Protein AF-A0A2A5EQX0-F1 (afdb_monomer_lite)

pLDDT: mean 88.26, std 11.93, range [42.75, 98.5]

Sequence (62 aa):
MLSLLTLSFEETDAPSGTLVLTFSGDGEIRVDVEALDVHLSDMGGRWETPNRPTHDTESSDQ

Radius of gyration: 20.5 Å; chains: 1; bounding box: 35×55×38 Å

Secondary structure (DSSP, 8-state):
---EEEEEEEE-STT-EEEEEEETTS-EEEEEESS--------SPP---S-PPPP-------

Foldseek 3Di:
DWAWDDWDWAPDPPPWTWIWTATPVRDIDIDTDPHDDDDDDDPDDDDDDPDDDDDPPPPPDD

Structure (mmCIF, N/CA/C/O backbone):
data_AF-A0A2A5EQX0-F1
#
_entry.id   AF-A0A2A5EQX0-F1
#
loop_
_atom_site.group_PDB
_atom_site.id
_atom_site.type_symbol
_atom_site.label_atom_id
_atom_site.label_alt_id
_atom_site.label_comp_id
_atom_site.label_asym_id
_atom_site.label_entity_id
_atom_site.label_seq_id
_atom_site.pdbx_PDB_ins_code
_atom_site.Cartn_x
_atom_site.Cartn_y
_atom_site.Cartn_z
_atom_site.occupancy
_atom_site.B_iso_or_equiv
_atom_site.auth_seq_id
_atom_site.auth_comp_id
_atom_site.auth_asym_id
_atom_site.auth_atom_id
_atom_site.pdbx_PDB_model_num
ATOM 1 N N . MET A 1 1 ? 4.807 -13.053 -14.475 1.00 68.75 1 MET A N 1
ATOM 2 C CA . MET A 1 1 ? 5.675 -12.260 -13.580 1.00 68.75 1 MET A CA 1
ATOM 3 C C . MET A 1 1 ? 4.760 -11.424 -12.705 1.00 68.75 1 MET A C 1
ATOM 5 O O . MET A 1 1 ? 3.837 -10.839 -13.254 1.00 68.75 1 MET A O 1
ATOM 9 N N . LEU A 1 2 ? 4.935 -11.445 -11.384 1.00 76.06 2 LEU A N 1
ATOM 10 C CA . LEU A 1 2 ? 4.117 -10.666 -10.451 1.00 76.06 2 LEU A CA 1
ATOM 11 C C . LEU A 1 2 ? 4.825 -9.327 -10.213 1.00 76.06 2 LEU A C 1
ATOM 13 O O . LEU A 1 2 ? 5.956 -9.327 -9.735 1.00 76.06 2 LEU A O 1
ATOM 17 N N . SER A 1 3 ? 4.195 -8.216 -10.590 1.00 91.31 3 SER A N 1
ATOM 18 C CA . SER A 1 3 ? 4.732 -6.870 -10.369 1.00 91.31 3 SER A CA 1
ATOM 19 C C . SER A 1 3 ? 3.747 -6.083 -9.524 1.00 91.31 3 SER A C 1
ATOM 21 O O . SER A 1 3 ? 2.630 -5.828 -9.972 1.00 91.31 3 SER A O 1
ATOM 23 N N . LEU A 1 4 ? 4.151 -5.737 -8.303 1.00 93.00 4 LEU A N 1
ATOM 24 C CA . LEU A 1 4 ? 3.382 -4.869 -7.416 1.00 93.00 4 LEU A CA 1
ATOM 25 C C . LEU A 1 4 ? 3.448 -3.437 -7.956 1.00 93.00 4 LEU A C 1
ATOM 27 O O . LEU A 1 4 ? 4.537 -2.931 -8.223 1.00 93.00 4 LEU A O 1
ATOM 31 N N . LEU A 1 5 ? 2.291 -2.812 -8.147 1.00 94.44 5 LEU A N 1
ATOM 32 C CA . LEU A 1 5 ? 2.174 -1.456 -8.679 1.00 94.44 5 LEU A CA 1
ATOM 33 C C . LEU A 1 5 ? 1.885 -0.432 -7.591 1.00 94.44 5 LEU A C 1
ATOM 35 O O . LEU A 1 5 ? 2.435 0.665 -7.626 1.00 94.44 5 LEU A O 1
ATOM 39 N N . THR A 1 6 ? 1.008 -0.773 -6.648 1.00 94.94 6 THR A N 1
ATOM 40 C CA . THR A 1 6 ? 0.612 0.147 -5.584 1.00 94.94 6 THR A CA 1
ATOM 41 C C . THR A 1 6 ? 0.253 -0.585 -4.296 1.00 94.94 6 THR A C 1
ATOM 43 O O . THR A 1 6 ? -0.108 -1.766 -4.306 1.00 94.94 6 THR A O 1
ATOM 46 N N . LEU A 1 7 ? 0.382 0.158 -3.200 1.00 94.75 7 LEU A N 1
ATOM 47 C CA . LEU A 1 7 ? -0.054 -0.178 -1.854 1.00 94.75 7 LEU A CA 1
ATOM 48 C C . LEU A 1 7 ? -1.038 0.905 -1.407 1.00 94.75 7 LEU A C 1
ATOM 50 O O . LEU A 1 7 ? -0.754 2.094 -1.553 1.00 94.75 7 LEU A O 1
ATOM 54 N N . SER A 1 8 ? -2.192 0.524 -0.872 1.00 96.38 8 SER A N 1
ATOM 55 C CA . SER A 1 8 ? -3.176 1.466 -0.323 1.00 96.38 8 SER A CA 1
ATOM 56 C C . SER A 1 8 ? -3.720 0.943 0.995 1.00 96.38 8 SER A C 1
ATOM 58 O O . SER A 1 8 ? -4.009 -0.242 1.109 1.00 96.38 8 SER A O 1
ATOM 60 N N . PHE A 1 9 ? -3.828 1.816 1.992 1.00 97.44 9 PHE A N 1
ATOM 61 C CA . PHE A 1 9 ? -4.392 1.474 3.292 1.00 97.44 9 PHE A CA 1
ATOM 62 C C . PHE A 1 9 ? -5.756 2.141 3.448 1.00 97.44 9 PHE A C 1
ATOM 64 O O . PHE A 1 9 ? -5.870 3.363 3.354 1.00 97.44 9 PHE A O 1
ATOM 71 N N . GLU A 1 10 ? -6.778 1.321 3.661 1.00 97.88 10 GLU A N 1
ATOM 72 C CA . GLU A 1 10 ? -8.151 1.733 3.927 1.00 97.88 10 GLU A CA 1
ATOM 73 C C . GLU A 1 10 ? -8.393 1.598 5.437 1.00 97.88 10 GLU A C 1
ATOM 75 O O . GLU A 1 10 ? -8.593 0.494 5.945 1.00 97.88 10 GLU A O 1
ATOM 80 N N . GLU A 1 11 ? -8.310 2.711 6.172 1.00 97.75 11 GLU A N 1
ATOM 81 C CA . GLU A 1 11 ? -8.536 2.725 7.624 1.00 97.75 11 GLU A CA 1
ATOM 82 C C . GLU A 1 11 ? -9.982 2.328 7.964 1.00 97.75 11 GLU A C 1
ATOM 84 O O . GLU A 1 11 ? -10.931 2.731 7.286 1.00 97.75 11 GLU A O 1
ATOM 89 N N . THR A 1 12 ? -10.142 1.537 9.028 1.00 96.62 12 THR A N 1
ATOM 90 C CA . THR A 1 12 ? -11.444 1.096 9.552 1.00 96.62 12 THR A CA 1
ATOM 91 C C . THR A 1 12 ? -11.651 1.624 10.976 1.00 96.62 12 THR A C 1
ATOM 93 O O . THR A 1 12 ? -11.860 2.821 11.152 1.00 96.62 12 THR A O 1
ATOM 96 N N . ASP A 1 13 ? -11.591 0.766 11.997 1.00 97.25 13 ASP A N 1
ATOM 97 C CA . ASP A 1 13 ? -11.550 1.178 13.400 1.00 97.25 13 ASP A CA 1
ATOM 98 C C . ASP A 1 13 ? -10.092 1.359 13.825 1.00 97.25 13 ASP A C 1
ATOM 100 O O . ASP A 1 13 ? -9.391 0.386 14.124 1.00 97.25 13 ASP A O 1
ATOM 104 N N . ALA A 1 14 ? -9.612 2.603 13.757 1.00 95.69 14 ALA A N 1
ATOM 105 C CA . ALA A 1 14 ? -8.210 2.940 13.967 1.00 95.69 14 ALA A CA 1
ATOM 106 C C . ALA A 1 14 ? -7.660 2.308 15.270 1.00 95.69 14 ALA A C 1
ATOM 108 O O . ALA A 1 14 ? -8.259 2.476 16.336 1.00 95.69 14 ALA A O 1
ATOM 109 N N . PRO A 1 15 ? -6.510 1.604 15.221 1.00 96.00 15 PRO A N 1
ATOM 110 C CA . PRO A 1 15 ? -5.515 1.601 14.139 1.00 96.00 15 PRO A CA 1
ATOM 111 C C . PRO A 1 15 ? -5.708 0.513 13.062 1.00 96.00 15 PRO A C 1
ATOM 113 O O . PRO A 1 15 ? -4.814 0.304 12.240 1.00 96.00 15 PRO A O 1
ATOM 116 N N . SER A 1 16 ? -6.847 -0.178 13.052 1.00 98.44 16 SER A N 1
ATOM 117 C CA . SER A 1 16 ? -7.124 -1.283 12.131 1.00 98.44 16 SER A CA 1
ATOM 118 C C . SER A 1 16 ? -7.486 -0.792 10.731 1.00 98.44 16 SER A C 1
ATOM 120 O O . SER A 1 16 ? -8.038 0.295 10.543 1.00 98.44 16 SER A O 1
ATOM 122 N N . GLY A 1 17 ? -7.277 -1.635 9.726 1.00 98.31 17 GLY A N 1
ATOM 123 C CA . GLY A 1 17 ? -7.707 -1.353 8.360 1.00 98.31 17 GLY A CA 1
ATOM 124 C C . GLY A 1 17 ? -7.397 -2.479 7.389 1.00 98.31 17 GLY A C 1
ATOM 125 O O . GLY A 1 17 ? -6.903 -3.536 7.778 1.00 98.31 17 GLY A O 1
ATOM 126 N N . THR A 1 18 ? -7.659 -2.231 6.112 1.00 98.50 18 THR A N 1
ATOM 127 C CA . THR A 1 18 ? -7.360 -3.165 5.025 1.00 98.50 18 THR A CA 1
ATOM 128 C C . THR A 1 18 ? -6.207 -2.617 4.186 1.00 98.50 18 THR A C 1
ATOM 130 O O . THR A 1 18 ? -6.278 -1.513 3.646 1.00 98.50 18 THR A O 1
ATOM 133 N N . LEU A 1 19 ? -5.130 -3.392 4.049 1.00 97.62 19 LEU A N 1
ATOM 134 C CA . LEU A 1 19 ? -4.044 -3.116 3.111 1.00 97.62 19 LEU A CA 1
ATOM 135 C C . LEU A 1 19 ? -4.355 -3.771 1.760 1.00 97.62 19 LEU A C 1
ATOM 137 O O . LEU A 1 19 ? -4.529 -4.987 1.671 1.00 97.62 19 LEU A O 1
ATOM 141 N N . VAL A 1 20 ? -4.384 -2.967 0.702 1.00 97.50 20 VAL A N 1
ATOM 142 C CA . VAL A 1 20 ? -4.627 -3.389 -0.680 1.00 97.50 20 VAL A CA 1
ATOM 143 C C . VAL A 1 20 ? -3.317 -3.360 -1.461 1.00 97.50 20 VAL A C 1
ATOM 145 O O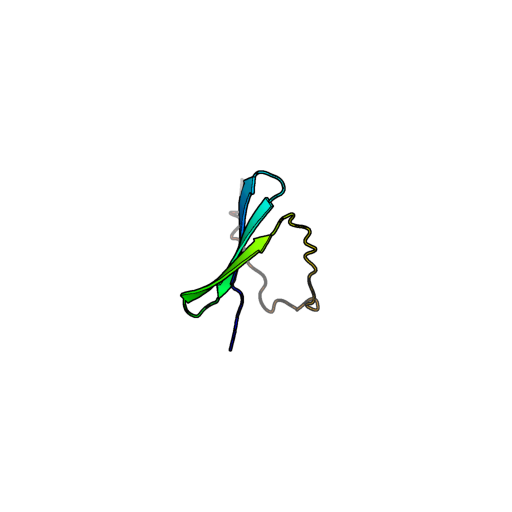 . VAL A 1 20 ? -2.648 -2.329 -1.541 1.00 97.50 20 VAL A O 1
ATOM 148 N N . LEU A 1 21 ? -2.956 -4.502 -2.046 1.00 96.31 21 LEU A N 1
ATOM 149 C CA . LEU A 1 21 ? -1.793 -4.688 -2.908 1.00 96.31 21 LEU A CA 1
ATOM 150 C C . LEU A 1 21 ? -2.279 -4.904 -4.341 1.00 96.31 21 LEU A C 1
ATOM 152 O O . LEU A 1 21 ? -2.859 -5.949 -4.635 1.00 96.31 21 LEU A O 1
ATOM 156 N N . THR A 1 22 ? -2.022 -3.960 -5.243 1.00 96.38 22 THR A N 1
ATOM 157 C CA . THR A 1 22 ? -2.461 -4.058 -6.647 1.00 96.38 22 THR A CA 1
ATOM 158 C C . THR A 1 22 ? -1.309 -4.458 -7.556 1.00 96.38 22 THR A C 1
ATOM 160 O O . THR A 1 22 ? -0.223 -3.878 -7.486 1.00 96.38 22 THR A O 1
ATOM 163 N N . PHE A 1 23 ? -1.548 -5.410 -8.456 1.00 95.50 23 PHE A N 1
ATOM 164 C CA . PHE A 1 23 ? -0.542 -5.942 -9.373 1.00 95.50 23 PHE A CA 1
ATOM 165 C C .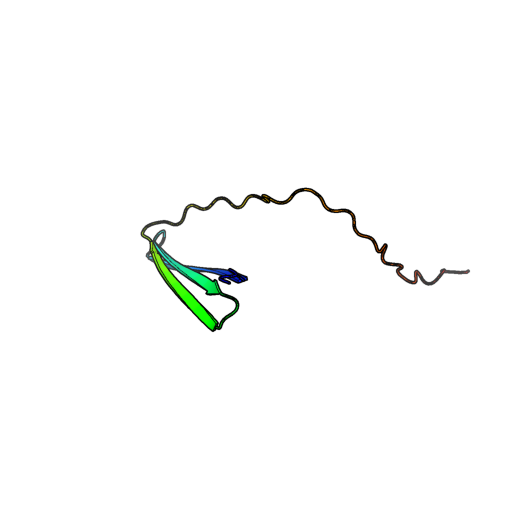 PHE A 1 23 ? -0.825 -5.562 -10.828 1.00 95.50 23 PHE A C 1
ATOM 167 O O . PHE A 1 23 ? -1.963 -5.324 -11.218 1.00 95.50 23 PHE A O 1
ATOM 174 N N . SER A 1 24 ? 0.211 -5.572 -11.668 1.00 93.50 24 SER A N 1
ATOM 175 C CA . SER A 1 24 ? 0.151 -5.172 -13.087 1.00 93.50 24 SER A CA 1
ATOM 176 C C . SER A 1 24 ? -0.648 -6.094 -14.021 1.00 93.50 24 SER A C 1
ATOM 178 O O . SER A 1 24 ? -0.470 -6.036 -15.234 1.00 93.50 24 SER A O 1
ATOM 180 N N . GLY A 1 25 ? -1.464 -6.988 -13.470 1.00 88.88 25 GLY A N 1
ATOM 181 C CA . GLY A 1 25 ? -2.309 -7.933 -14.201 1.00 88.88 25 GLY A CA 1
ATOM 182 C C . GLY A 1 25 ? -3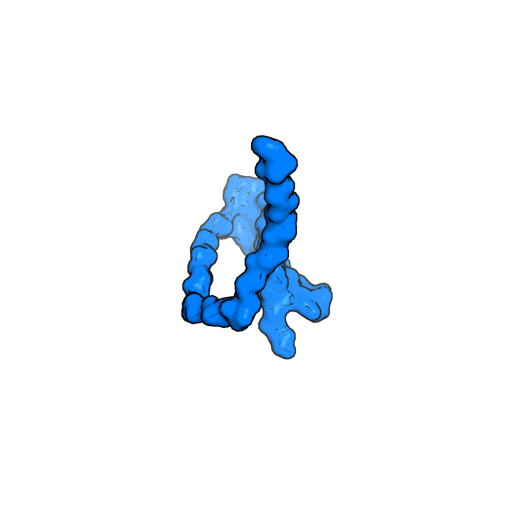.755 -7.890 -13.717 1.00 88.88 25 GLY A C 1
ATOM 183 O O . GLY A 1 25 ? -4.394 -8.935 -13.678 1.00 88.88 25 GLY A O 1
ATOM 184 N N . ASP A 1 26 ? -4.206 -6.716 -13.264 1.00 83.88 26 ASP A N 1
ATOM 185 C CA . ASP A 1 26 ? -5.547 -6.423 -12.728 1.00 83.88 26 ASP A CA 1
ATOM 186 C C . ASP A 1 26 ? -5.968 -7.245 -11.495 1.00 83.88 26 ASP A C 1
ATOM 188 O O . ASP A 1 26 ? -7.105 -7.168 -11.038 1.00 83.88 26 ASP A O 1
ATOM 192 N N . GLY A 1 27 ? -5.046 -8.022 -10.924 1.00 92.56 27 GLY A N 1
ATOM 193 C CA . GLY A 1 27 ? -5.242 -8.728 -9.664 1.00 92.56 27 GLY A CA 1
A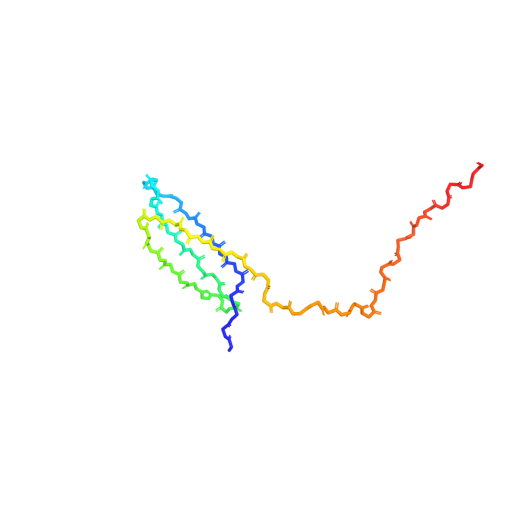TOM 194 C C . GLY A 1 27 ? -4.892 -7.854 -8.463 1.00 92.56 27 GLY A C 1
ATOM 195 O O . GLY A 1 27 ? -3.940 -7.069 -8.506 1.00 92.56 27 GLY A O 1
ATOM 196 N N . GLU A 1 28 ? -5.610 -8.055 -7.362 1.00 95.75 28 GLU A N 1
ATOM 197 C CA . GLU A 1 28 ? -5.283 -7.469 -6.065 1.00 95.75 28 GLU A CA 1
ATOM 198 C C . GLU A 1 28 ? -5.264 -8.518 -4.950 1.00 95.75 28 GLU A C 1
ATOM 200 O O . GLU A 1 28 ? -5.898 -9.571 -5.048 1.00 95.75 28 GLU A O 1
ATOM 205 N N . ILE A 1 29 ? -4.547 -8.203 -3.873 1.00 96.31 29 ILE A N 1
ATOM 206 C CA . ILE A 1 29 ? -4.630 -8.905 -2.591 1.00 96.31 29 ILE A CA 1
ATOM 207 C C . ILE A 1 29 ? -5.086 -7.892 -1.543 1.00 96.31 29 ILE A C 1
ATOM 209 O O . ILE A 1 29 ? -4.494 -6.819 -1.433 1.00 96.31 29 ILE A O 1
ATOM 213 N N . ARG A 1 30 ? -6.113 -8.246 -0.766 1.00 97.81 30 ARG A N 1
ATOM 214 C CA . ARG A 1 30 ? -6.596 -7.463 0.377 1.00 97.81 30 ARG A CA 1
ATOM 215 C C . ARG A 1 30 ? -6.246 -8.193 1.669 1.00 97.81 30 ARG A C 1
ATOM 217 O O . ARG A 1 30 ? -6.467 -9.401 1.765 1.00 97.81 30 ARG A O 1
ATOM 224 N N . VAL A 1 31 ? -5.673 -7.473 2.627 1.00 97.44 31 VAL A N 1
ATOM 225 C CA . VAL A 1 31 ? -5.241 -8.016 3.919 1.00 97.44 31 VAL A CA 1
ATOM 226 C C . VAL A 1 31 ? -5.818 -7.160 5.031 1.00 97.44 31 VAL A C 1
ATOM 228 O O . VAL A 1 31 ? -5.490 -5.980 5.124 1.00 97.44 31 VAL A O 1
ATOM 231 N N . ASP A 1 32 ? -6.641 -7.759 5.883 1.00 98.12 32 ASP A N 1
ATOM 232 C CA . ASP A 1 32 ? -7.149 -7.093 7.079 1.00 98.12 32 ASP A CA 1
ATOM 233 C C . ASP A 1 32 ? -6.094 -7.150 8.186 1.00 98.12 32 ASP A C 1
ATOM 235 O O . ASP A 1 32 ? -5.535 -8.212 8.479 1.00 98.12 3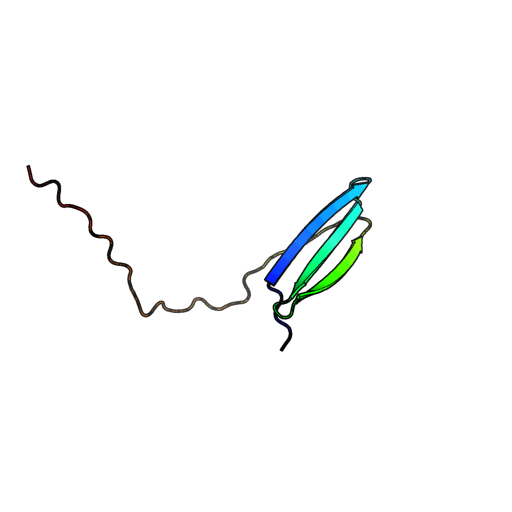2 ASP A O 1
ATOM 239 N N . VAL A 1 33 ? -5.805 -5.995 8.784 1.00 97.44 33 VAL A N 1
ATOM 240 C CA . VAL A 1 33 ? -4.794 -5.835 9.830 1.00 97.44 33 VAL A CA 1
ATOM 241 C C . VAL A 1 33 ? -5.367 -5.068 11.016 1.00 97.44 33 VAL A C 1
ATOM 243 O O . VAL A 1 33 ? -6.116 -4.108 10.853 1.00 97.44 33 VAL A O 1
ATOM 246 N N . GLU A 1 34 ? -4.986 -5.480 12.222 1.00 97.88 34 GLU A N 1
ATOM 247 C CA . GLU A 1 34 ? -5.338 -4.788 13.473 1.00 97.88 34 GLU A CA 1
ATOM 248 C C . GLU A 1 34 ? -4.531 -3.497 13.685 1.00 97.88 34 GLU A C 1
ATOM 250 O O . GLU A 1 34 ? -4.974 -2.575 14.361 1.00 97.88 34 GLU A O 1
ATOM 255 N N . ALA A 1 35 ? -3.342 -3.421 13.088 1.00 97.00 35 ALA A N 1
ATOM 256 C CA . ALA A 1 35 ? -2.505 -2.233 13.031 1.00 97.00 35 ALA A CA 1
ATOM 257 C C . ALA A 1 35 ? -1.560 -2.348 11.832 1.00 97.00 35 ALA A C 1
ATOM 259 O O . ALA A 1 35 ? -1.062 -3.437 11.533 1.00 97.00 35 ALA A O 1
ATOM 260 N N . LEU A 1 36 ? -1.294 -1.229 11.157 1.00 95.31 36 LEU A N 1
ATOM 261 C CA . LEU A 1 36 ? -0.330 -1.175 10.062 1.00 95.31 36 LEU A CA 1
ATOM 262 C C . LEU A 1 36 ? 0.979 -0.523 10.526 1.00 95.31 36 LEU A C 1
ATOM 264 O O . LEU A 1 36 ? 1.001 0.657 10.867 1.00 95.31 36 LEU A O 1
ATOM 268 N N . ASP A 1 37 ? 2.074 -1.282 10.471 1.00 93.88 37 ASP A N 1
ATOM 269 C CA . ASP A 1 37 ? 3.443 -0.782 10.627 1.00 93.88 37 ASP A CA 1
ATOM 270 C C . ASP A 1 37 ? 4.271 -1.234 9.417 1.00 93.88 37 ASP A C 1
ATOM 272 O O . ASP A 1 37 ? 4.357 -2.428 9.115 1.00 93.88 37 ASP A O 1
ATOM 276 N N . VAL A 1 38 ? 4.818 -0.275 8.667 1.00 89.19 38 VAL A N 1
ATOM 277 C CA . VAL A 1 38 ? 5.496 -0.526 7.391 1.00 89.19 38 VAL A CA 1
ATOM 278 C C . VAL A 1 38 ? 6.765 0.300 7.261 1.00 89.19 38 VAL A C 1
ATOM 280 O O . VAL A 1 38 ? 6.806 1.483 7.592 1.00 89.19 38 VAL A O 1
ATOM 283 N N . HIS A 1 39 ? 7.797 -0.314 6.683 1.00 91.31 39 HIS A N 1
ATOM 284 C CA . HIS A 1 39 ? 9.039 0.357 6.323 1.00 91.31 39 HIS A CA 1
ATOM 285 C C . HIS A 1 39 ? 9.297 0.196 4.824 1.00 91.31 39 HIS A C 1
ATOM 287 O O . HIS A 1 39 ? 9.375 -0.921 4.312 1.00 91.31 39 HIS A O 1
ATOM 293 N N . LEU A 1 40 ? 9.438 1.322 4.122 1.00 88.50 40 LEU A N 1
ATOM 294 C CA . LEU A 1 40 ? 9.823 1.358 2.717 1.00 88.50 40 LEU A CA 1
ATOM 295 C C . LEU A 1 40 ? 11.308 1.695 2.603 1.00 88.50 40 LEU A C 1
ATOM 297 O O . LEU A 1 40 ? 11.767 2.715 3.113 1.00 88.50 40 LEU A O 1
ATOM 301 N N . SER A 1 41 ? 12.056 0.845 1.911 1.00 87.44 41 SER A N 1
ATOM 302 C CA . SER A 1 41 ? 13.468 1.070 1.619 1.00 87.44 41 SER A CA 1
ATOM 303 C C . SER A 1 41 ? 13.722 0.865 0.132 1.00 87.44 41 SER A C 1
ATOM 305 O O . SER A 1 41 ? 13.238 -0.101 -0.458 1.00 87.44 41 SER A O 1
ATOM 307 N N . ASP A 1 42 ? 14.495 1.767 -0.468 1.00 86.88 42 ASP A N 1
ATOM 308 C CA . ASP A 1 42 ? 14.985 1.585 -1.830 1.00 86.88 42 ASP A CA 1
ATOM 309 C C . ASP A 1 42 ? 16.090 0.521 -1.821 1.00 86.88 42 ASP A C 1
ATOM 311 O O . ASP A 1 42 ? 17.153 0.708 -1.227 1.00 86.88 42 ASP A O 1
ATOM 315 N N . MET A 1 43 ? 15.802 -0.631 -2.426 1.00 85.06 43 MET A N 1
ATOM 316 C CA . MET A 1 43 ? 16.744 -1.749 -2.529 1.00 85.06 43 MET A CA 1
ATOM 317 C C . MET A 1 43 ? 17.600 -1.679 -3.802 1.00 85.06 43 MET A C 1
ATOM 319 O O . MET A 1 43 ? 18.492 -2.509 -3.989 1.00 85.06 43 MET A O 1
ATOM 323 N N . GLY A 1 44 ? 17.313 -0.736 -4.703 1.00 84.25 44 GLY A N 1
ATOM 324 C CA . GLY A 1 44 ? 18.025 -0.571 -5.959 1.00 84.25 44 GLY A CA 1
ATOM 325 C C . GLY A 1 44 ? 19.370 0.125 -5.772 1.00 84.25 44 GLY A C 1
ATOM 326 O O . GLY A 1 44 ? 19.521 1.064 -4.994 1.00 84.25 44 GLY A O 1
ATOM 327 N N . GLY A 1 45 ? 20.372 -0.308 -6.537 1.00 87.31 45 GLY A N 1
ATOM 328 C CA . GLY A 1 45 ? 21.569 0.504 -6.725 1.00 87.31 45 GLY A CA 1
ATOM 329 C C . GLY A 1 45 ? 21.220 1.794 -7.470 1.00 87.31 45 GLY A C 1
ATOM 330 O O . GLY A 1 45 ? 20.310 1.822 -8.301 1.00 87.31 45 GLY A O 1
ATOM 331 N N . ARG A 1 46 ? 21.980 2.864 -7.219 1.00 84.19 46 ARG A N 1
ATOM 332 C CA . ARG A 1 46 ? 21.919 4.053 -8.078 1.00 84.19 46 ARG A CA 1
ATOM 333 C C . ARG A 1 46 ? 22.260 3.639 -9.508 1.00 84.19 46 ARG A C 1
ATOM 335 O O . ARG A 1 46 ? 23.266 2.966 -9.725 1.00 84.19 46 ARG A O 1
ATOM 342 N N . TRP A 1 47 ? 21.440 4.053 -10.462 1.00 82.62 47 TRP A N 1
ATOM 343 C CA . TRP A 1 47 ? 21.653 3.795 -11.881 1.00 82.62 47 TRP A CA 1
ATOM 344 C C . TRP A 1 47 ? 21.988 5.102 -12.606 1.00 82.62 47 TRP A C 1
ATOM 346 O O . TRP A 1 47 ? 21.493 6.171 -12.244 1.00 82.62 47 TRP A O 1
ATOM 356 N N . GLU A 1 48 ? 22.866 5.026 -13.608 1.00 86.50 48 GLU A N 1
ATOM 357 C CA . GLU A 1 48 ? 23.203 6.175 -14.451 1.00 86.50 48 GLU A CA 1
ATOM 358 C C . GLU A 1 48 ? 22.066 6.459 -15.436 1.00 86.50 48 GLU A C 1
ATOM 360 O O . GLU A 1 48 ? 21.593 5.557 -16.128 1.00 86.50 48 GLU A O 1
ATOM 365 N N . THR A 1 49 ? 21.646 7.722 -15.539 1.00 86.00 49 THR A N 1
ATOM 366 C CA . THR A 1 49 ? 20.722 8.143 -16.597 1.00 86.00 49 THR A CA 1
ATOM 367 C C . THR A 1 49 ? 21.510 8.441 -17.876 1.00 86.00 49 THR A C 1
ATOM 369 O O . THR A 1 49 ? 22.346 9.347 -17.869 1.00 86.00 49 THR A O 1
ATOM 372 N N . PRO A 1 50 ? 21.258 7.738 -18.998 1.00 85.56 50 PRO A N 1
ATOM 373 C CA . PRO A 1 50 ? 21.965 8.002 -20.253 1.00 85.56 50 PRO A CA 1
ATOM 374 C C . PRO A 1 50 ? 21.572 9.351 -20.872 1.00 85.56 50 PRO A C 1
ATOM 376 O O . PRO A 1 50 ? 22.267 9.863 -21.745 1.00 85.56 50 PRO A O 1
ATOM 379 N N . ASN A 1 51 ? 20.458 9.933 -20.420 1.00 87.00 51 ASN A N 1
ATOM 380 C CA . ASN A 1 51 ? 19.906 11.167 -20.950 1.00 87.00 51 ASN A CA 1
ATOM 381 C C . ASN A 1 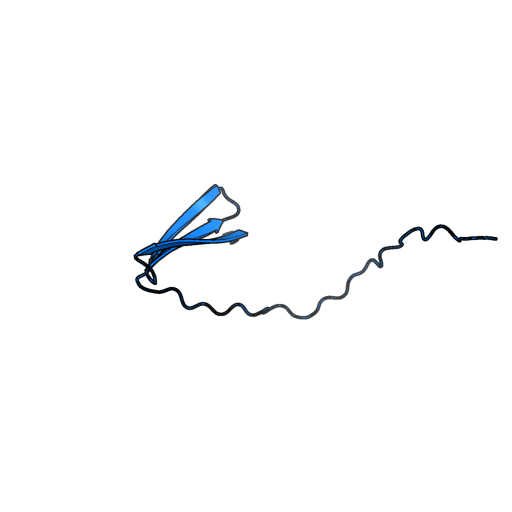51 ? 19.945 12.265 -19.886 1.00 87.00 51 ASN A C 1
ATOM 383 O O . ASN A 1 51 ? 19.546 12.051 -18.737 1.00 87.00 51 ASN A O 1
ATOM 387 N N . ARG A 1 52 ? 20.368 13.463 -20.291 1.00 86.00 52 ARG A N 1
ATOM 388 C CA . ARG A 1 52 ? 20.215 14.692 -19.510 1.00 86.00 52 ARG A CA 1
ATOM 389 C C . ARG A 1 52 ? 19.067 15.502 -20.121 1.00 86.00 52 ARG A C 1
ATOM 391 O O . ARG A 1 52 ? 19.173 15.826 -21.303 1.00 86.00 52 ARG A O 1
ATOM 398 N N . PRO A 1 53 ? 17.995 15.824 -19.374 1.00 85.56 53 PRO A N 1
ATOM 399 C CA . PRO A 1 53 ? 16.936 16.674 -19.903 1.00 85.56 53 PRO A CA 1
ATOM 400 C C . PRO A 1 53 ? 17.500 18.064 -20.222 1.00 85.56 53 PRO A C 1
ATOM 402 O O . PRO A 1 53 ? 18.207 18.654 -19.403 1.00 85.56 53 PRO A O 1
ATOM 405 N N . THR A 1 54 ? 17.195 18.573 -21.414 1.00 85.31 54 THR A N 1
ATOM 406 C CA . THR A 1 54 ? 17.421 19.974 -21.779 1.00 85.31 54 THR A CA 1
ATOM 407 C C . THR A 1 54 ? 16.095 20.694 -21.612 1.00 85.31 54 THR A C 1
ATOM 409 O O . THR A 1 54 ? 15.117 20.340 -22.267 1.00 85.31 54 THR A O 1
ATOM 412 N N . HIS A 1 55 ? 16.052 21.672 -20.714 1.00 81.88 55 HIS A N 1
ATOM 413 C CA . HIS A 1 55 ? 14.954 22.627 -20.675 1.00 81.88 55 HIS A CA 1
ATOM 414 C C . HIS A 1 55 ? 15.359 23.814 -21.540 1.00 81.88 55 HIS A C 1
ATOM 416 O O . HIS A 1 55 ? 16.445 24.360 -21.339 1.00 81.88 55 HIS A O 1
ATOM 422 N N . ASP A 1 56 ? 14.501 24.207 -22.479 1.00 79.06 56 ASP A N 1
ATOM 423 C CA . ASP A 1 56 ? 14.649 25.481 -23.172 1.00 79.06 56 ASP A CA 1
ATOM 424 C C . ASP A 1 56 ? 14.392 26.588 -22.145 1.00 79.06 56 ASP A C 1
ATOM 426 O O . ASP A 1 56 ? 13.256 26.967 -21.869 1.00 79.06 56 ASP A O 1
ATOM 430 N N . THR A 1 57 ? 15.450 27.064 -21.491 1.00 71.88 57 THR A N 1
ATOM 431 C CA . THR A 1 57 ? 15.393 28.349 -20.803 1.00 71.88 57 THR A CA 1
ATOM 432 C C . THR A 1 57 ? 15.384 29.403 -21.893 1.00 71.88 57 THR A C 1
ATOM 434 O O . THR A 1 57 ? 16.417 29.620 -22.528 1.00 71.88 57 THR A O 1
ATOM 437 N N . GLU A 1 58 ? 14.228 30.022 -22.139 1.00 63.06 58 GLU A N 1
ATOM 438 C CA . GLU A 1 58 ? 14.169 31.271 -22.893 1.00 63.06 58 GLU A CA 1
ATOM 439 C C . GLU A 1 58 ? 15.216 32.214 -22.286 1.00 63.06 58 GLU A C 1
ATOM 441 O O . GLU A 1 58 ? 15.131 32.583 -21.112 1.00 63.06 58 GLU A O 1
ATOM 446 N N . SER A 1 59 ? 16.259 32.540 -23.053 1.00 56.53 59 SER A N 1
ATOM 447 C CA . SER A 1 59 ? 17.146 33.639 -22.702 1.00 56.53 59 SER A CA 1
ATOM 448 C C . SER A 1 59 ? 16.277 34.884 -22.588 1.00 56.53 59 SER A C 1
ATOM 450 O O . SER A 1 59 ? 15.743 35.366 -23.586 1.00 56.53 59 SER A O 1
ATOM 452 N N . SER A 1 60 ? 16.145 35.416 -21.376 1.00 56.41 60 SER A N 1
ATOM 453 C CA . SER A 1 60 ? 15.840 36.828 -21.185 1.00 56.41 60 SER A CA 1
ATOM 454 C C . SER A 1 60 ? 17.027 37.632 -21.720 1.00 56.41 60 SER A C 1
ATOM 456 O O . SER A 1 60 ? 17.887 38.050 -20.951 1.00 56.41 60 SER A O 1
ATOM 458 N N . ASP A 1 61 ? 17.095 37.805 -23.038 1.00 59.31 61 ASP A N 1
ATOM 459 C CA . ASP A 1 61 ? 17.880 38.870 -23.651 1.00 59.31 61 ASP A CA 1
ATOM 460 C C . ASP A 1 61 ? 17.053 40.154 -23.569 1.00 59.31 61 ASP A C 1
ATOM 462 O O . ASP A 1 61 ? 16.153 40.365 -24.383 1.00 59.31 61 ASP A O 1
ATOM 466 N N . GLN A 1 62 ? 17.363 40.993 -22.576 1.00 42.75 62 GLN A N 1
ATOM 467 C CA . GLN A 1 62 ? 17.425 42.453 -22.716 1.00 42.75 62 GLN A CA 1
ATOM 468 C C . GLN A 1 62 ? 18.531 43.006 -21.817 1.00 42.75 62 GLN A C 1
ATOM 470 O O . GLN A 1 62 ? 18.478 42.748 -20.593 1.00 42.75 62 GLN A O 1
#